Protein AF-A0A433B8Y6-F1 (afdb_monomer)

Structure (mmCIF, N/CA/C/O backbone):
data_AF-A0A433B8Y6-F1
#
_entry.id   AF-A0A433B8Y6-F1
#
loop_
_atom_site.group_PDB
_atom_site.id
_atom_site.type_symbol
_atom_site.label_atom_id
_atom_site.label_alt_id
_atom_site.label_comp_id
_atom_site.label_asym_id
_atom_site.label_entity_id
_atom_site.label_seq_id
_atom_site.pdbx_PDB_ins_code
_atom_site.Cartn_x
_atom_site.Cartn_y
_atom_site.Cartn_z
_atom_site.occupancy
_atom_site.B_iso_or_equiv
_atom_site.auth_seq_id
_atom_site.auth_comp_id
_atom_site.auth_asym_id
_atom_site.auth_atom_id
_atom_site.pdbx_PDB_model_num
ATOM 1 N N . MET A 1 1 ? -9.611 -39.684 52.687 1.00 40.81 1 MET A N 1
ATOM 2 C CA . MET A 1 1 ? -9.614 -38.206 52.746 1.00 40.81 1 MET A CA 1
ATOM 3 C C . MET A 1 1 ? -10.627 -37.726 51.713 1.00 40.81 1 MET A C 1
ATOM 5 O O . MET A 1 1 ? -10.352 -37.823 50.527 1.00 40.81 1 MET A O 1
ATOM 9 N N . ALA A 1 2 ? -11.857 -37.416 52.137 1.00 48.03 2 ALA A N 1
ATOM 10 C CA . ALA A 1 2 ? -12.973 -37.135 51.227 1.00 48.03 2 ALA A CA 1
ATOM 11 C C . ALA A 1 2 ? -12.936 -35.668 50.757 1.00 48.03 2 ALA A C 1
ATOM 13 O O . ALA A 1 2 ? -12.667 -34.797 51.586 1.00 48.03 2 ALA A O 1
ATOM 14 N N . PRO A 1 3 ? -13.201 -35.366 49.474 1.00 51.44 3 PRO A N 1
ATOM 15 C CA . PRO A 1 3 ? -13.288 -33.986 49.014 1.00 51.44 3 PRO A CA 1
ATOM 16 C C . PRO A 1 3 ? -14.475 -33.290 49.695 1.00 51.44 3 PRO A C 1
ATOM 18 O O . PRO A 1 3 ? -15.625 -33.719 49.592 1.00 51.44 3 PRO A O 1
ATOM 21 N N . SER A 1 4 ? -14.179 -32.222 50.434 1.00 51.44 4 SER A N 1
ATOM 22 C CA . SER A 1 4 ? -15.153 -31.424 51.173 1.00 51.44 4 SER A CA 1
ATOM 23 C C . SER A 1 4 ? -16.210 -30.825 50.235 1.00 51.44 4 SER A C 1
ATOM 25 O O . SER A 1 4 ? -15.880 -30.180 49.239 1.00 51.44 4 SER A O 1
ATOM 27 N N . ARG A 1 5 ? -17.491 -30.985 50.598 1.00 53.03 5 ARG A N 1
ATOM 28 C CA . ARG A 1 5 ? -18.707 -30.444 49.940 1.00 53.03 5 ARG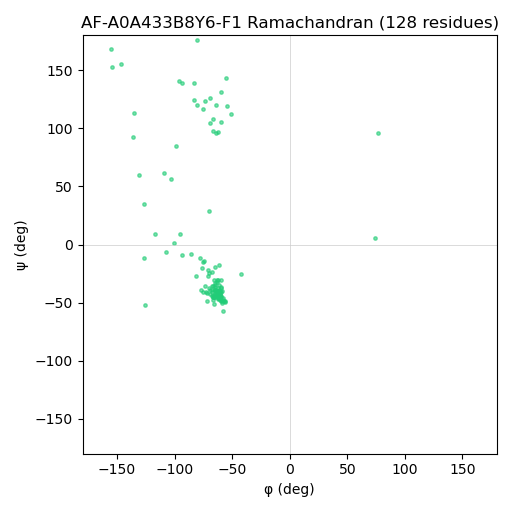 A CA 1
ATOM 29 C C . ARG A 1 5 ? -18.600 -28.980 49.468 1.00 53.03 5 ARG A C 1
ATOM 31 O O . ARG A 1 5 ? -19.279 -28.585 48.526 1.00 53.03 5 ARG A O 1
ATOM 38 N N . THR A 1 6 ? -17.735 -28.191 50.098 1.00 53.00 6 THR A N 1
ATOM 39 C CA . THR A 1 6 ? -17.465 -26.779 49.802 1.00 53.00 6 THR A CA 1
ATOM 40 C C . THR A 1 6 ? -16.887 -26.538 48.400 1.00 53.00 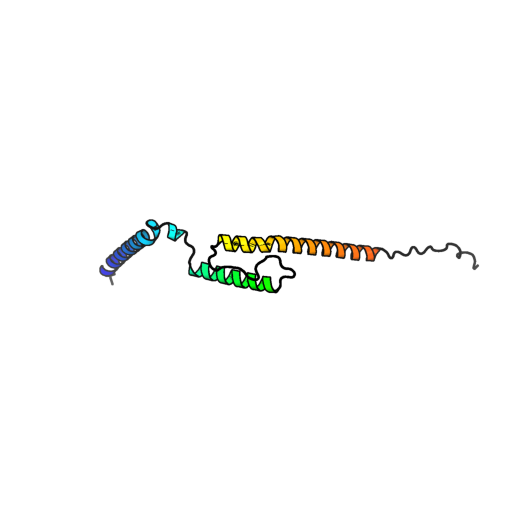6 THR A C 1
ATOM 42 O O . THR A 1 6 ? -17.160 -25.499 47.804 1.00 53.00 6 THR A O 1
ATOM 45 N N . THR A 1 7 ? -16.129 -27.481 47.833 1.00 53.94 7 THR A N 1
ATOM 46 C CA . THR A 1 7 ? -15.467 -27.290 46.527 1.00 53.94 7 THR A CA 1
ATOM 47 C C . THR A 1 7 ? -16.441 -27.445 45.353 1.00 53.94 7 THR A C 1
ATOM 49 O O . THR A 1 7 ? -16.399 -26.656 44.413 1.00 53.94 7 THR A O 1
ATOM 52 N N . ALA A 1 8 ? -17.379 -28.397 45.427 1.00 54.06 8 ALA A N 1
ATOM 53 C CA . ALA A 1 8 ? -18.357 -28.660 44.365 1.00 54.06 8 ALA A CA 1
ATOM 54 C C . ALA A 1 8 ? -19.401 -27.537 44.212 1.00 54.06 8 ALA A C 1
ATOM 56 O O . ALA A 1 8 ? -19.735 -27.153 43.094 1.00 54.06 8 ALA A O 1
ATOM 57 N N . ALA A 1 9 ? -19.871 -26.958 45.324 1.00 58.56 9 ALA A N 1
ATOM 58 C CA . ALA A 1 9 ? -20.790 -25.816 45.294 1.00 58.56 9 ALA A CA 1
ATOM 59 C C . ALA A 1 9 ? -20.125 -24.550 44.722 1.00 58.56 9 ALA A C 1
ATOM 61 O O . ALA A 1 9 ? -20.760 -23.783 44.001 1.00 58.56 9 ALA A O 1
ATOM 62 N N . LYS A 1 10 ? -18.828 -24.355 44.999 1.00 54.91 10 LYS A N 1
ATOM 63 C CA . LYS A 1 10 ? -18.050 -23.230 44.467 1.00 54.91 10 LYS A CA 1
ATOM 64 C C . LYS A 1 10 ? -17.830 -23.365 42.957 1.00 54.91 10 LYS A C 1
ATOM 66 O O . LYS A 1 10 ? -18.041 -22.395 42.243 1.00 54.91 10 LYS A O 1
ATOM 71 N N . LEU A 1 11 ? -17.518 -24.574 42.479 1.00 56.44 11 LEU A N 1
ATOM 72 C CA . LEU A 1 11 ? -17.391 -24.893 41.051 1.00 56.44 11 LEU A CA 1
ATOM 73 C C . LEU A 1 11 ? -18.701 -24.658 40.278 1.00 56.44 11 LEU A C 1
ATOM 75 O O . LEU A 1 11 ? -18.682 -23.978 39.258 1.00 56.44 11 LEU A O 1
ATOM 79 N N . HIS A 1 12 ? -19.842 -25.138 40.790 1.00 60.09 12 HIS A N 1
ATOM 80 C CA . HIS A 1 12 ? -21.151 -24.923 40.154 1.00 60.09 12 HIS A CA 1
ATOM 81 C C . HIS A 1 12 ? -21.527 -23.440 40.044 1.00 60.09 12 HIS A C 1
ATOM 83 O O . HIS A 1 12 ? -22.062 -23.009 39.023 1.00 60.09 12 HIS A O 1
ATOM 89 N N . ASN A 1 13 ? -21.229 -22.654 41.082 1.00 63.91 13 ASN A N 1
ATOM 90 C CA . ASN A 1 13 ? -21.517 -21.224 41.082 1.00 63.91 13 ASN A CA 1
ATOM 91 C C . ASN A 1 13 ? -20.601 -20.465 40.109 1.00 63.91 13 ASN A C 1
ATOM 93 O O . ASN A 1 13 ? -21.052 -19.563 39.412 1.00 63.91 13 ASN A O 1
ATOM 97 N N . THR A 1 14 ? -19.330 -20.866 40.000 1.00 70.06 14 THR A N 1
ATOM 98 C CA . THR A 1 14 ? -18.397 -20.306 39.015 1.00 70.06 14 THR A CA 1
ATOM 99 C C . THR A 1 14 ? -18.847 -20.587 37.581 1.00 70.06 14 THR A C 1
ATOM 101 O O . THR A 1 14 ? -18.847 -19.662 36.776 1.00 70.06 14 THR A O 1
ATOM 104 N N . SER A 1 15 ? -19.303 -21.802 37.260 1.00 73.12 15 SER A N 1
ATOM 105 C CA . SER A 1 15 ? -19.775 -22.132 35.905 1.00 73.12 15 SER A CA 1
ATOM 106 C C . SER A 1 15 ? -21.031 -21.355 35.496 1.00 73.12 15 SER A C 1
ATOM 108 O O . SER A 1 15 ? -21.130 -20.901 34.358 1.00 73.12 15 SER A O 1
ATOM 110 N N . LEU A 1 16 ? -21.978 -21.157 36.420 1.00 78.44 16 LEU A N 1
ATOM 111 C CA . LEU A 1 16 ? -23.175 -20.340 36.179 1.00 78.44 16 LEU A CA 1
ATOM 112 C C . LEU A 1 16 ? -22.837 -18.854 35.997 1.00 78.44 16 LEU A C 1
ATOM 114 O O . LEU A 1 16 ? -23.401 -18.207 35.117 1.00 78.44 16 LEU A O 1
ATOM 118 N N . LEU A 1 17 ? -21.889 -18.328 36.779 1.00 79.44 17 LEU A N 1
ATOM 119 C CA . LEU A 1 17 ? -21.396 -16.957 36.620 1.00 79.44 17 LEU A CA 1
ATOM 120 C C . LEU A 1 17 ? -20.677 -16.763 35.280 1.00 79.44 17 LEU A C 1
ATOM 122 O O . LEU A 1 17 ? -20.946 -15.785 34.592 1.00 79.44 17 LEU A O 1
ATOM 126 N N . GLN A 1 18 ? -19.830 -17.714 34.877 1.00 82.62 18 GLN A N 1
ATOM 127 C CA . GLN A 1 18 ? -19.149 -17.686 33.579 1.00 82.62 18 GLN A CA 1
ATOM 128 C C . GLN A 1 18 ? -20.138 -17.719 32.408 1.00 82.62 18 GLN A C 1
ATOM 130 O O . GLN A 1 18 ? -19.949 -17.007 31.424 1.00 82.62 18 GLN A O 1
ATOM 135 N N . LEU A 1 19 ? -21.213 -18.509 32.514 1.00 88.94 19 LEU A N 1
ATOM 136 C CA . LEU A 1 19 ? -22.255 -18.549 31.491 1.00 88.94 19 LEU A CA 1
ATOM 137 C C . LEU A 1 19 ? -23.036 -17.229 31.423 1.00 88.94 19 LEU A C 1
ATOM 139 O O . LEU A 1 19 ? -23.268 -16.723 30.329 1.00 88.94 19 LEU A O 1
ATOM 143 N N . GLY A 1 20 ? -23.410 -16.654 32.570 1.00 88.25 20 GLY A N 1
ATOM 144 C CA . GLY A 1 20 ? -24.086 -15.354 32.617 1.00 88.25 20 GLY A CA 1
ATOM 145 C C . GLY A 1 20 ? -23.227 -14.231 32.033 1.00 88.25 20 GLY A C 1
ATOM 146 O O . GLY A 1 20 ? -23.709 -13.423 31.241 1.00 88.25 20 GLY A O 1
ATOM 147 N N . GLU A 1 21 ? -21.933 -14.235 32.351 1.00 88.06 21 GLU A N 1
ATOM 148 C CA . GLU A 1 21 ? -20.966 -13.282 31.808 1.00 88.06 21 GLU A CA 1
ATOM 149 C C . GLU A 1 21 ? -20.812 -13.434 30.286 1.00 88.06 21 GLU A C 1
ATOM 151 O O . GLU A 1 21 ? -20.769 -12.435 29.567 1.00 88.06 21 GLU A O 1
ATOM 156 N N . PHE A 1 22 ? -20.801 -14.669 29.776 1.00 84.88 22 PHE A N 1
ATOM 157 C CA . PHE A 1 22 ? -20.777 -14.940 28.339 1.00 84.88 22 PHE A CA 1
ATOM 158 C C . PHE A 1 22 ? -22.058 -14.473 27.633 1.00 84.88 22 PHE A C 1
ATOM 160 O O . PHE A 1 22 ? -21.977 -13.820 26.593 1.00 84.88 22 PHE A O 1
ATOM 167 N N . VAL A 1 23 ? -23.240 -14.745 28.197 1.00 89.38 23 VAL A N 1
ATOM 168 C CA . VAL A 1 23 ? -24.517 -14.290 27.620 1.00 89.38 23 VAL A CA 1
ATOM 169 C C . VAL A 1 23 ? -24.537 -12.767 27.499 1.00 89.38 23 VAL A C 1
ATOM 171 O O . VAL A 1 23 ? -24.784 -12.248 26.412 1.00 89.38 23 VAL A O 1
ATOM 174 N N . GLN A 1 24 ? -24.174 -12.058 28.568 1.00 89.75 24 GLN A N 1
ATOM 175 C CA . GLN A 1 24 ? -24.184 -10.596 28.594 1.00 89.75 24 GLN A CA 1
ATOM 176 C C . GLN A 1 24 ? -23.131 -9.971 27.664 1.00 89.75 24 GLN A C 1
ATOM 178 O O . GLN A 1 24 ? -23.380 -8.960 27.003 1.00 89.75 24 GLN A O 1
ATOM 183 N N . LYS A 1 25 ? -21.923 -10.547 27.611 1.00 83.25 25 LYS A N 1
ATOM 184 C CA . LYS A 1 25 ? -20.821 -9.988 26.813 1.00 83.25 25 LYS A CA 1
ATOM 185 C C . LYS A 1 25 ? -20.895 -10.349 25.336 1.00 83.25 25 LYS A C 1
ATOM 187 O O . LYS A 1 25 ? -20.360 -9.596 24.530 1.00 83.25 25 LYS A O 1
ATOM 192 N N . VAL A 1 26 ? -21.509 -11.480 24.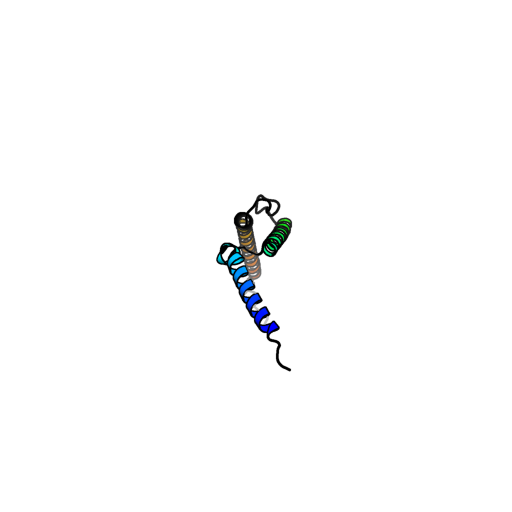992 1.00 83.06 26 VAL A N 1
ATOM 193 C CA . VAL A 1 26 ? -21.376 -12.084 23.661 1.00 83.06 26 VAL A CA 1
ATOM 194 C C . VAL A 1 26 ? -22.729 -12.340 23.003 1.00 83.06 26 VAL A C 1
ATOM 196 O O . VAL A 1 26 ? -22.947 -11.881 21.887 1.00 83.06 26 VAL A O 1
ATOM 199 N N . ILE A 1 27 ? -23.659 -13.024 23.675 1.00 87.50 27 ILE A N 1
ATOM 200 C CA . ILE A 1 27 ? -24.964 -13.374 23.078 1.00 87.50 27 ILE A CA 1
ATOM 201 C C . ILE A 1 27 ? -25.862 -12.143 22.925 1.00 87.50 27 ILE A C 1
ATOM 203 O O . ILE A 1 27 ? -26.490 -11.969 21.884 1.00 87.50 27 ILE A O 1
ATOM 207 N N . GLU A 1 28 ? -25.894 -11.261 23.924 1.00 89.81 28 GLU A N 1
ATOM 208 C CA . GLU A 1 28 ? -26.647 -9.998 23.873 1.00 89.81 28 GLU A CA 1
ATOM 209 C C . GLU A 1 28 ? -25.967 -8.940 22.988 1.00 89.81 28 GLU A C 1
ATOM 211 O O . GLU A 1 28 ? -26.580 -7.946 22.597 1.00 89.81 28 GLU A O 1
ATOM 216 N N . ARG A 1 29 ? -24.690 -9.152 22.649 1.00 81.94 29 ARG A N 1
ATOM 217 C CA . ARG A 1 29 ? -23.871 -8.243 21.838 1.00 81.94 29 ARG A CA 1
ATOM 218 C C . ARG A 1 29 ?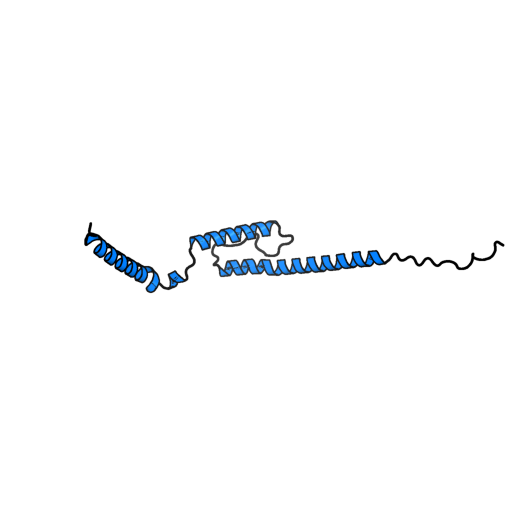 -23.177 -9.022 20.713 1.00 81.94 29 ARG A C 1
ATOM 220 O O . ARG A 1 29 ? -21.959 -8.996 20.619 1.00 81.94 29 ARG A O 1
ATOM 227 N N . PRO A 1 30 ? -23.906 -9.685 19.803 1.00 80.00 30 PRO A N 1
ATOM 228 C CA . PRO A 1 30 ? -23.304 -10.616 18.842 1.00 80.00 30 PRO A CA 1
ATOM 229 C C . PRO A 1 30 ? -22.283 -9.963 17.895 1.00 80.00 30 PRO A C 1
ATOM 231 O O . PRO A 1 30 ? -21.439 -10.650 17.335 1.00 80.00 30 PRO A O 1
ATOM 234 N N . HIS A 1 31 ? -22.290 -8.632 17.755 1.00 74.81 31 HIS A N 1
ATOM 235 C CA . HIS A 1 31 ? -21.256 -7.893 17.029 1.00 74.81 31 HIS A CA 1
ATOM 236 C C . HIS A 1 31 ? -19.852 -8.096 17.617 1.00 74.81 31 HIS A C 1
ATOM 238 O O . HIS A 1 31 ? -18.900 -8.120 16.845 1.00 74.81 31 HIS A O 1
ATOM 244 N N . VAL A 1 32 ? -19.694 -8.319 18.932 1.00 76.19 32 VAL A N 1
ATOM 245 C CA . VAL A 1 32 ? -18.359 -8.537 19.527 1.00 76.19 32 VAL A CA 1
ATOM 246 C C . VAL A 1 32 ? -17.702 -9.828 19.026 1.00 76.19 32 VAL A C 1
ATOM 248 O O . VAL A 1 32 ? -16.487 -9.947 19.097 1.00 76.19 32 VAL A O 1
ATOM 251 N N . PHE A 1 33 ? -18.478 -10.771 18.476 1.00 68.94 33 PHE A N 1
ATOM 252 C CA . PHE A 1 33 ? -17.948 -11.983 17.837 1.00 68.94 33 PHE A CA 1
ATOM 253 C C . PHE A 1 33 ? -17.231 -11.701 16.508 1.00 68.94 33 PHE A C 1
ATOM 255 O O . PHE A 1 33 ? -16.388 -12.492 16.094 1.00 68.94 33 PHE A O 1
ATOM 262 N N . PHE A 1 34 ? -17.574 -10.597 15.842 1.00 71.06 34 PHE A N 1
ATOM 263 C CA . PHE A 1 34 ? -17.032 -10.202 14.538 1.00 71.06 34 PHE A CA 1
ATOM 264 C C . PHE A 1 34 ? -16.074 -9.008 14.627 1.00 71.06 34 PHE A C 1
ATOM 266 O O . PHE A 1 34 ? -15.454 -8.644 13.630 1.00 71.06 34 PHE A O 1
ATOM 273 N N . VAL A 1 35 ? -15.946 -8.386 15.803 1.00 72.00 35 VAL A N 1
ATOM 274 C CA . VAL A 1 35 ? -15.015 -7.277 16.020 1.00 72.00 35 VAL A CA 1
ATOM 275 C C . VAL A 1 35 ? -13.603 -7.846 16.110 1.00 72.00 35 VAL A C 1
ATOM 277 O O . VAL A 1 35 ? -13.289 -8.618 17.015 1.00 72.00 35 VAL A O 1
ATOM 280 N N . ALA A 1 36 ? -12.754 -7.458 15.157 1.00 73.38 36 ALA A N 1
ATOM 281 C CA . ALA A 1 36 ? -11.332 -7.759 15.203 1.00 73.38 36 ALA A CA 1
ATOM 282 C C . ALA A 1 36 ? -10.727 -7.243 16.515 1.00 73.38 36 ALA A C 1
ATOM 284 O O . ALA A 1 36 ? -11.097 -6.171 17.000 1.00 73.38 36 ALA A O 1
ATOM 285 N N . ASP A 1 37 ? -9.780 -7.993 17.081 1.00 84.88 37 ASP A N 1
ATOM 286 C CA . ASP A 1 37 ? -9.033 -7.529 18.245 1.00 84.88 37 ASP A CA 1
ATOM 287 C C . ASP A 1 37 ? -8.403 -6.165 17.928 1.00 84.88 37 ASP A C 1
ATOM 289 O O . ASP A 1 37 ? -7.621 -6.026 16.985 1.00 84.88 37 ASP A O 1
ATOM 293 N N . ALA A 1 38 ? -8.784 -5.144 18.698 1.00 86.06 38 ALA A N 1
ATOM 294 C CA . ALA A 1 38 ? -8.390 -3.766 18.425 1.00 86.06 38 ALA A CA 1
ATOM 295 C C . ALA A 1 38 ? -6.867 -3.577 18.490 1.00 86.06 38 ALA A C 1
ATOM 297 O O . ALA A 1 38 ? -6.317 -2.748 17.765 1.00 86.06 38 ALA A O 1
ATOM 298 N N . THR A 1 39 ? -6.177 -4.364 19.322 1.00 87.88 39 THR A N 1
ATOM 299 C CA . THR A 1 39 ? -4.718 -4.310 19.444 1.00 87.88 39 THR A CA 1
ATOM 300 C C . THR A 1 39 ? -4.062 -4.899 18.204 1.00 87.88 39 THR A C 1
ATOM 302 O O . THR A 1 39 ? -3.186 -4.261 17.619 1.00 87.88 39 THR A O 1
ATOM 305 N N . VAL A 1 40 ? -4.505 -6.081 17.773 1.00 87.00 40 VAL A N 1
ATOM 306 C CA . VAL A 1 40 ? -4.013 -6.729 16.551 1.00 87.00 40 VAL A CA 1
ATOM 307 C C . VAL A 1 40 ? -4.302 -5.852 15.337 1.00 87.00 40 VAL A C 1
ATOM 309 O O . VAL A 1 40 ? -3.391 -5.600 14.557 1.00 87.00 40 VAL A O 1
ATOM 312 N N . SER A 1 41 ? -5.517 -5.312 15.213 1.00 88.31 41 SER A N 1
ATOM 313 C CA . SER A 1 41 ? -5.892 -4.419 14.108 1.00 88.31 41 SER A CA 1
ATOM 314 C C . SER A 1 41 ? -4.989 -3.180 14.040 1.00 88.31 41 SER A C 1
ATOM 316 O O . SER A 1 41 ? -4.414 -2.885 12.991 1.00 88.31 41 SER A O 1
ATOM 318 N N . ALA A 1 42 ? -4.765 -2.501 15.172 1.00 90.25 42 ALA A N 1
ATOM 319 C CA . ALA A 1 42 ? -3.877 -1.340 15.232 1.00 90.25 42 ALA A CA 1
ATOM 320 C C . ALA A 1 42 ? -2.416 -1.690 14.892 1.00 90.25 42 ALA A C 1
ATOM 322 O O . ALA A 1 42 ? -1.738 -0.939 14.185 1.00 90.25 42 ALA A O 1
ATOM 323 N N . GLN A 1 43 ? -1.920 -2.837 15.367 1.00 92.69 43 GLN A N 1
ATOM 324 C CA . GLN A 1 43 ? -0.572 -3.314 15.048 1.00 92.69 43 GLN A CA 1
ATOM 325 C C . GLN A 1 43 ? -0.428 -3.665 13.567 1.00 92.69 43 GLN A C 1
ATOM 327 O O . GLN A 1 43 ? 0.563 -3.272 12.949 1.00 92.69 43 GLN A O 1
ATOM 332 N N . SER A 1 44 ? -1.417 -4.351 12.991 1.00 91.94 44 SER A N 1
ATOM 333 C CA . SER A 1 44 ? -1.476 -4.659 11.564 1.00 91.94 44 SER A CA 1
ATOM 334 C C . SER A 1 44 ? -1.477 -3.382 10.731 1.00 91.94 44 SER A C 1
ATOM 336 O O . SER A 1 44 ? -0.639 -3.257 9.845 1.00 91.94 44 SER A O 1
ATOM 338 N N . LEU A 1 45 ? -2.317 -2.395 11.061 1.00 94.56 45 LEU A N 1
ATOM 339 C CA . LEU A 1 45 ? -2.356 -1.113 10.351 1.00 94.56 45 LEU A CA 1
ATOM 340 C C . LEU A 1 45 ? -1.010 -0.371 10.427 1.00 94.56 45 LEU A C 1
ATOM 342 O O . LEU A 1 45 ? -0.506 0.113 9.414 1.00 94.56 45 LEU A O 1
ATOM 346 N N . SER A 1 46 ? -0.379 -0.345 11.607 1.00 95.69 46 SER A N 1
ATOM 347 C CA . SER A 1 46 ? 0.950 0.257 11.786 1.00 95.69 46 SER A CA 1
ATOM 348 C C . SER A 1 46 ? 2.034 -0.460 10.973 1.00 95.69 46 SER A C 1
ATOM 350 O O . SER A 1 46 ? 2.900 0.192 10.384 1.00 95.69 46 SER A O 1
ATOM 352 N N . ALA A 1 47 ? 2.003 -1.794 10.930 1.00 96.94 47 ALA A N 1
ATOM 353 C CA . ALA A 1 47 ? 2.939 -2.589 10.142 1.00 96.94 47 ALA A CA 1
ATOM 354 C C . ALA A 1 47 ? 2.741 -2.361 8.637 1.00 96.94 47 ALA A C 1
ATOM 356 O O . ALA A 1 47 ? 3.722 -2.115 7.935 1.00 96.94 47 ALA A O 1
ATOM 357 N N . THR A 1 48 ? 1.493 -2.364 8.163 1.00 96.00 48 THR A N 1
ATOM 358 C CA . THR A 1 48 ? 1.140 -2.069 6.768 1.00 96.00 48 THR A CA 1
ATOM 359 C C . THR A 1 48 ? 1.645 -0.693 6.355 1.00 96.00 48 THR A C 1
ATOM 361 O O . THR A 1 48 ? 2.349 -0.596 5.352 1.00 96.00 48 THR A O 1
ATOM 364 N N . LYS A 1 49 ? 1.394 0.349 7.163 1.00 97.31 49 LYS A N 1
ATOM 365 C CA . LYS A 1 49 ? 1.918 1.698 6.902 1.00 97.31 49 LYS A CA 1
ATOM 366 C C . LYS A 1 49 ? 3.438 1.705 6.773 1.00 97.31 49 LYS A C 1
ATOM 368 O O . LYS A 1 49 ? 3.968 2.219 5.797 1.00 97.31 49 LYS A O 1
ATOM 373 N N . LYS A 1 50 ? 4.156 1.083 7.713 1.00 97.44 50 LYS A N 1
ATOM 374 C CA . LYS A 1 50 ? 5.627 1.020 7.652 1.00 97.44 50 LYS A CA 1
ATOM 375 C C . LYS A 1 50 ? 6.125 0.335 6.381 1.00 97.44 50 LYS A C 1
ATOM 377 O O . LYS A 1 50 ? 7.071 0.827 5.775 1.00 97.44 50 LYS A O 1
ATOM 382 N N . LEU A 1 51 ? 5.524 -0.791 5.995 1.00 95.81 51 LEU A N 1
ATOM 383 C CA . LEU A 1 51 ? 5.910 -1.523 4.786 1.00 95.81 51 LEU A CA 1
ATOM 384 C C . LEU A 1 51 ? 5.639 -0.702 3.522 1.00 95.81 51 LEU A C 1
ATOM 386 O O . LEU A 1 51 ? 6.526 -0.596 2.675 1.00 95.81 51 LEU A O 1
ATOM 390 N N . TYR A 1 52 ? 4.462 -0.081 3.434 1.00 95.25 52 TYR A N 1
ATOM 391 C CA . TYR A 1 52 ? 4.101 0.811 2.334 1.00 95.25 52 TYR A CA 1
ATOM 392 C C . TYR A 1 52 ? 5.081 1.986 2.232 1.00 95.25 52 TYR A C 1
ATOM 394 O O . TYR A 1 52 ? 5.669 2.208 1.179 1.00 95.25 52 TYR A O 1
ATOM 402 N N . ASP A 1 53 ? 5.347 2.686 3.338 1.00 95.44 53 ASP A N 1
ATOM 403 C CA . ASP A 1 53 ? 6.224 3.862 3.358 1.00 95.44 53 ASP A CA 1
ATOM 404 C C . ASP A 1 53 ? 7.688 3.505 3.037 1.00 95.44 53 ASP A C 1
ATOM 406 O O . ASP A 1 53 ? 8.422 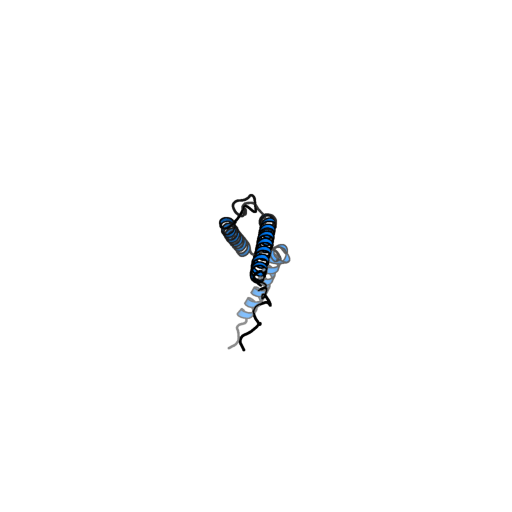4.316 2.469 1.00 95.44 53 ASP A O 1
ATOM 410 N N . ILE A 1 54 ? 8.142 2.294 3.388 1.00 94.56 54 ILE A N 1
ATOM 411 C CA . ILE A 1 54 ? 9.451 1.775 2.960 1.00 94.56 54 ILE A CA 1
ATOM 412 C C . ILE A 1 54 ? 9.461 1.565 1.446 1.00 94.56 54 ILE A C 1
ATOM 414 O O . ILE A 1 54 ? 10.364 2.071 0.780 1.00 94.56 54 ILE A O 1
ATOM 418 N N . ALA A 1 55 ? 8.462 0.863 0.904 1.00 91.62 55 ALA A N 1
ATOM 419 C CA . ALA A 1 55 ? 8.357 0.615 -0.532 1.00 91.62 55 ALA A CA 1
ATOM 420 C C . ALA A 1 55 ? 8.281 1.931 -1.322 1.00 91.62 55 ALA A C 1
ATOM 422 O O . ALA A 1 55 ? 8.955 2.082 -2.344 1.00 91.62 55 ALA A O 1
ATOM 423 N N . LYS A 1 56 ? 7.546 2.916 -0.794 1.00 93.25 56 LYS A N 1
ATOM 424 C CA . LYS A 1 56 ? 7.372 4.238 -1.395 1.00 93.25 56 LYS A CA 1
ATOM 425 C C . LYS A 1 56 ? 8.678 5.028 -1.512 1.00 93.25 56 LYS A C 1
ATOM 427 O O . LYS A 1 56 ? 8.872 5.752 -2.480 1.00 93.25 56 LYS A O 1
ATOM 432 N N . LYS A 1 57 ? 9.618 4.851 -0.577 1.00 92.81 57 LYS A N 1
ATOM 433 C CA . LYS A 1 57 ? 10.953 5.485 -0.643 1.00 92.81 57 LYS A CA 1
ATOM 434 C C . LYS A 1 57 ? 11.851 4.901 -1.729 1.00 92.81 57 LYS A C 1
ATOM 436 O O . LYS A 1 57 ? 12.751 5.587 -2.199 1.00 92.81 57 LYS A O 1
ATOM 441 N N . SER A 1 58 ? 11.641 3.637 -2.084 1.00 90.00 58 SER A N 1
ATOM 442 C CA . SER A 1 58 ? 12.388 2.931 -3.132 1.00 90.00 58 SER A CA 1
ATOM 443 C C . SER A 1 58 ? 11.686 2.949 -4.490 1.00 90.00 58 SER A C 1
ATOM 445 O O . SER A 1 58 ? 12.087 2.222 -5.397 1.00 90.00 58 SER A O 1
ATOM 447 N N . GLU A 1 59 ? 10.613 3.724 -4.623 1.00 91.12 59 GLU A N 1
ATOM 448 C CA . GLU A 1 59 ? 9.776 3.710 -5.811 1.00 91.12 59 GLU A CA 1
ATOM 449 C C . GLU A 1 59 ? 10.529 4.323 -7.011 1.00 91.12 59 GLU A C 1
ATOM 451 O O . GLU A 1 59 ? 11.029 5.446 -6.909 1.00 91.12 59 GLU A O 1
ATOM 456 N N . PRO A 1 60 ? 10.637 3.615 -8.151 1.00 91.38 60 PRO A N 1
ATOM 457 C CA . PRO A 1 60 ? 11.382 4.106 -9.313 1.00 91.38 60 PRO A CA 1
ATOM 458 C C . PRO A 1 60 ? 10.681 5.274 -10.023 1.00 91.38 60 PRO A C 1
ATOM 460 O O . PRO A 1 60 ? 11.325 6.039 -10.738 1.00 91.38 60 PRO A O 1
ATOM 463 N N . ALA A 1 61 ? 9.369 5.410 -9.836 1.00 89.69 61 ALA A N 1
ATOM 464 C CA . ALA A 1 61 ? 8.539 6.476 -10.377 1.00 89.69 61 ALA A CA 1
ATOM 465 C C . ALA A 1 61 ? 7.307 6.660 -9.476 1.00 89.69 61 ALA A C 1
ATOM 467 O O . ALA A 1 61 ? 6.885 5.694 -8.853 1.00 89.69 61 ALA A O 1
ATOM 468 N N . PRO A 1 62 ? 6.691 7.849 -9.405 1.00 91.25 62 PRO A N 1
ATOM 469 C CA . PRO A 1 62 ? 5.513 8.051 -8.568 1.00 91.25 62 PRO A CA 1
ATOM 470 C C . PRO A 1 62 ? 4.310 7.251 -9.097 1.00 91.25 62 PRO A C 1
ATOM 472 O O . PRO A 1 62 ? 3.717 7.628 -10.107 1.00 91.25 62 PRO A O 1
ATOM 475 N N . PHE A 1 63 ? 3.915 6.176 -8.405 1.00 93.44 63 PHE A N 1
ATOM 476 C CA . PHE A 1 63 ? 2.746 5.359 -8.784 1.00 93.44 63 PHE A CA 1
ATOM 477 C C . PHE A 1 63 ? 1.448 5.774 -8.075 1.00 93.44 63 PHE A C 1
ATOM 479 O O . PHE A 1 63 ? 0.366 5.323 -8.421 1.00 93.44 63 PHE A O 1
ATOM 486 N N . SER A 1 64 ? 1.525 6.669 -7.095 1.00 91.69 64 SER A N 1
ATOM 487 C CA . SER A 1 64 ? 0.362 7.227 -6.396 1.00 91.69 64 SER A CA 1
ATOM 488 C C . SER A 1 64 ? 0.633 8.684 -6.002 1.00 91.69 64 SER A C 1
ATOM 490 O O . SER A 1 64 ? 1.807 9.058 -5.874 1.00 91.69 64 SER A O 1
ATOM 492 N N . PRO A 1 65 ? -0.413 9.518 -5.821 1.00 89.69 65 PRO A N 1
ATOM 493 C CA . PRO A 1 65 ? -0.255 10.945 -5.522 1.00 89.69 65 PRO A CA 1
ATOM 494 C C . PRO A 1 65 ? 0.198 11.226 -4.082 1.00 89.69 65 PRO A C 1
ATOM 496 O O . PRO A 1 65 ? 0.607 12.346 -3.782 1.00 89.69 65 PRO A O 1
ATOM 499 N N . PHE A 1 66 ? 0.115 10.238 -3.190 1.00 91.00 66 PHE A N 1
ATOM 500 C CA . PHE A 1 66 ? 0.453 10.396 -1.780 1.00 91.00 66 PHE A CA 1
ATOM 501 C C . PHE A 1 66 ? 1.910 10.004 -1.511 1.00 91.00 66 PHE A C 1
ATOM 503 O O . PHE A 1 66 ? 2.383 9.011 -2.066 1.00 91.00 66 PHE A O 1
ATOM 510 N N . PRO A 1 67 ? 2.640 10.754 -0.665 1.00 90.38 67 PRO A N 1
ATOM 511 C CA . PRO A 1 67 ? 4.033 10.450 -0.331 1.00 90.38 67 PRO A CA 1
ATOM 512 C C . PRO A 1 67 ? 4.187 9.307 0.688 1.00 90.38 67 PRO A C 1
ATOM 514 O O . PRO A 1 67 ? 5.298 8.826 0.900 1.00 90.38 67 PRO A O 1
ATOM 517 N N . GLU A 1 68 ? 3.096 8.890 1.328 1.00 94.62 68 GLU A N 1
ATOM 518 C CA . GLU A 1 68 ? 3.022 7.867 2.373 1.00 94.62 68 GLU A CA 1
ATOM 519 C C . GLU A 1 68 ? 1.612 7.262 2.404 1.00 94.62 68 GLU A C 1
ATOM 521 O O . GLU A 1 68 ? 0.713 7.831 1.786 1.00 94.62 68 GLU A O 1
ATOM 526 N N . LEU A 1 69 ? 1.415 6.156 3.132 1.00 96.75 69 LEU A N 1
ATOM 527 C CA . LEU A 1 69 ? 0.077 5.599 3.363 1.00 96.75 69 LEU A CA 1
ATOM 528 C C . LEU A 1 69 ? -0.690 6.464 4.364 1.00 96.75 69 LEU A C 1
ATOM 530 O O . LEU A 1 69 ? -0.228 6.631 5.508 1.00 96.75 69 LEU A O 1
ATOM 534 N N . LEU A 1 70 ? -1.862 6.963 3.976 1.00 95.75 70 LEU A N 1
ATOM 535 C CA . LEU A 1 70 ? -2.740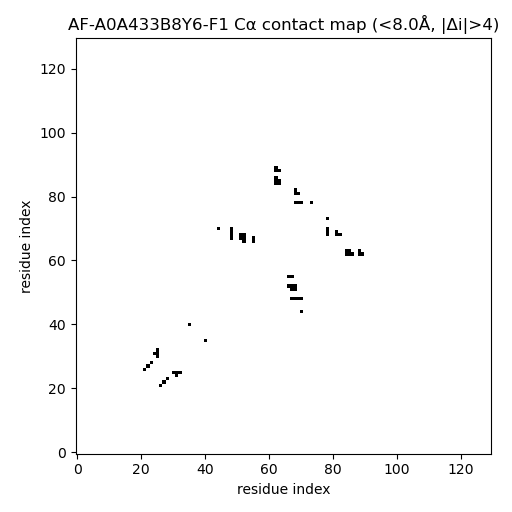 7.714 4.868 1.00 95.75 70 LEU A CA 1
ATOM 536 C C . LEU A 1 70 ? -3.593 6.752 5.703 1.00 95.75 70 LEU A C 1
ATOM 538 O O . LEU A 1 70 ? -4.290 5.881 5.197 1.00 95.75 70 LEU A O 1
ATOM 542 N N . ILE A 1 71 ? -3.514 6.900 7.027 1.00 95.81 71 ILE A N 1
ATOM 543 C CA . ILE A 1 71 ? -4.269 6.060 7.975 1.00 95.81 71 ILE A CA 1
ATOM 544 C C . ILE A 1 71 ? -5.095 6.882 8.970 1.00 95.81 71 ILE A C 1
ATOM 546 O O . ILE A 1 71 ? -5.915 6.335 9.701 1.00 95.81 71 ILE A O 1
ATOM 550 N N . GLU A 1 72 ? -4.870 8.196 9.042 1.00 94.38 72 GLU A N 1
ATOM 551 C CA . GLU A 1 72 ? -5.578 9.068 9.975 1.00 94.38 72 GLU A CA 1
ATOM 552 C C . GLU A 1 72 ? -6.962 9.421 9.433 1.00 94.38 72 GLU A C 1
ATOM 554 O O . GLU A 1 72 ? -7.096 10.013 8.366 1.00 94.38 72 GLU A O 1
ATOM 559 N N . GLY A 1 73 ? -8.004 9.061 10.185 1.00 92.06 73 GLY A N 1
ATOM 560 C CA . GLY A 1 73 ? -9.393 9.310 9.791 1.00 92.06 73 GLY A CA 1
ATOM 561 C C . GLY A 1 73 ? -9.909 8.395 8.677 1.00 92.06 73 GLY A C 1
ATOM 562 O O . GLY A 1 73 ? -11.036 8.596 8.232 1.00 92.06 73 GLY A O 1
ATOM 563 N N . PHE A 1 74 ? -9.113 7.409 8.255 1.00 93.56 74 PHE A N 1
ATOM 564 C CA . PHE A 1 74 ? -9.493 6.411 7.263 1.00 93.56 74 PHE A CA 1
ATOM 565 C C . PHE A 1 74 ? -9.988 5.143 7.961 1.00 93.56 74 PHE A C 1
ATOM 567 O O . PHE A 1 74 ? -9.429 4.714 8.976 1.00 93.56 74 PHE A O 1
ATOM 574 N N . ASP A 1 75 ? -11.029 4.531 7.410 1.00 93.00 75 ASP A N 1
ATOM 575 C CA . ASP A 1 75 ? -11.406 3.163 7.742 1.00 93.00 75 ASP A CA 1
ATOM 576 C C . ASP A 1 75 ? -10.545 2.138 6.978 1.00 93.00 75 ASP A C 1
ATOM 578 O O . ASP A 1 75 ? -9.679 2.474 6.168 1.00 93.00 75 ASP A O 1
ATOM 582 N N . HIS A 1 76 ? -10.752 0.853 7.268 1.00 90.56 76 HIS A N 1
ATOM 583 C CA . HIS A 1 76 ? -9.958 -0.216 6.668 1.00 90.56 76 HIS A CA 1
ATOM 584 C C . HIS A 1 76 ? -10.140 -0.336 5.150 1.00 90.56 76 HIS A C 1
ATOM 586 O O . HIS A 1 76 ? -9.177 -0.684 4.471 1.00 90.56 76 HIS A O 1
ATOM 592 N N . GLU A 1 77 ? -11.330 -0.051 4.618 1.00 94.06 77 GLU A N 1
ATOM 593 C CA . GLU A 1 77 ? -11.590 -0.121 3.176 1.00 94.06 77 GLU A CA 1
ATOM 594 C C . GLU A 1 77 ? -10.903 1.036 2.453 1.00 94.06 77 GLU A C 1
ATOM 596 O O . GLU A 1 77 ? -10.251 0.829 1.435 1.00 94.06 77 GLU A O 1
ATOM 601 N N . GLN A 1 78 ? -10.931 2.234 3.032 1.00 95.81 78 GLN A N 1
ATOM 602 C CA . GLN A 1 78 ? -10.244 3.396 2.470 1.00 95.81 78 GLN A CA 1
ATOM 603 C C . GLN A 1 78 ? -8.722 3.190 2.404 1.00 95.81 78 GLN A C 1
ATOM 605 O O . GLN A 1 78 ? -8.088 3.532 1.405 1.00 95.81 78 GLN A O 1
ATOM 610 N N . VAL A 1 79 ? -8.128 2.574 3.434 1.00 96.38 79 VAL A N 1
ATOM 611 C CA . VAL A 1 79 ? -6.705 2.182 3.420 1.00 96.38 79 VAL A CA 1
ATOM 612 C C . VAL A 1 79 ? -6.429 1.157 2.311 1.00 96.38 79 VAL A C 1
ATOM 614 O O . VAL A 1 79 ? -5.410 1.243 1.622 1.00 96.38 79 VAL A O 1
ATOM 617 N N . TRP A 1 80 ? -7.325 0.186 2.115 1.00 96.06 80 TRP A N 1
ATOM 618 C CA . TRP A 1 80 ? -7.199 -0.805 1.044 1.00 96.06 80 TRP A CA 1
ATOM 619 C C . TRP A 1 80 ? -7.292 -0.188 -0.350 1.00 96.06 80 TRP A C 1
ATOM 621 O O . TRP A 1 80 ? -6.497 -0.546 -1.224 1.00 96.06 80 TRP A O 1
ATOM 631 N N . GLU A 1 81 ? -8.218 0.744 -0.558 1.00 96.25 81 GLU A N 1
ATOM 632 C CA . GLU A 1 81 ? -8.353 1.481 -1.813 1.00 96.25 81 GLU A CA 1
ATOM 633 C C . GLU A 1 81 ? -7.079 2.269 -2.131 1.00 96.25 81 GLU A C 1
ATOM 635 O O . GLU A 1 81 ? -6.603 2.230 -3.267 1.00 96.25 81 GLU A O 1
ATOM 640 N N . GLU A 1 82 ? -6.466 2.914 -1.136 1.00 95.81 82 GLU A N 1
ATOM 641 C CA . GLU A 1 82 ? -5.197 3.619 -1.324 1.00 95.81 82 GLU A CA 1
ATOM 642 C C . GLU A 1 82 ? -4.062 2.687 -1.770 1.00 95.81 82 GLU A C 1
ATOM 644 O O . GLU A 1 82 ? -3.359 2.978 -2.744 1.00 95.81 82 GLU A O 1
ATOM 649 N N . ILE A 1 83 ? -3.931 1.526 -1.126 1.00 95.75 83 ILE A N 1
ATOM 650 C CA . ILE A 1 83 ? -2.950 0.502 -1.515 1.00 95.75 83 ILE A CA 1
ATOM 651 C C . ILE A 1 83 ? -3.217 0.012 -2.946 1.00 95.75 83 ILE A C 1
ATOM 653 O O . ILE A 1 83 ? -2.289 -0.127 -3.748 1.00 95.75 83 ILE A O 1
ATOM 657 N N . ALA A 1 84 ? -4.481 -0.230 -3.295 1.00 94.88 84 ALA A N 1
ATOM 658 C CA . ALA A 1 84 ? -4.862 -0.661 -4.635 1.00 94.88 84 ALA A CA 1
ATOM 659 C C . ALA A 1 84 ? -4.518 0.396 -5.698 1.00 94.88 84 ALA A C 1
ATOM 661 O O . ALA A 1 84 ? -4.010 0.035 -6.765 1.00 94.88 84 ALA A O 1
ATOM 662 N N . MET A 1 85 ? -4.726 1.682 -5.397 1.00 93.81 85 MET A N 1
ATOM 663 C CA . MET A 1 85 ? -4.382 2.789 -6.293 1.00 93.81 85 MET A CA 1
ATOM 664 C C . MET A 1 85 ? -2.891 2.834 -6.637 1.00 93.81 85 MET A C 1
ATOM 666 O O . MET A 1 85 ? -2.569 3.138 -7.780 1.00 93.81 85 MET A O 1
ATOM 670 N N . GLN A 1 86 ? -1.989 2.517 -5.702 1.00 92.12 86 GLN A N 1
ATOM 671 C CA . GLN A 1 86 ? -0.554 2.422 -6.005 1.00 92.12 86 GLN A CA 1
ATOM 672 C C . GLN A 1 86 ? -0.205 1.131 -6.765 1.00 92.12 86 GLN A C 1
ATOM 674 O O . GLN A 1 86 ? 0.607 1.143 -7.693 1.00 92.12 86 GLN A O 1
ATOM 679 N N . ASN A 1 87 ? -0.814 0.005 -6.384 1.00 93.50 87 ASN A N 1
ATOM 680 C CA . ASN A 1 87 ? -0.464 -1.304 -6.936 1.00 93.50 87 ASN A CA 1
ATOM 681 C C . ASN A 1 87 ? -0.775 -1.431 -8.431 1.00 93.50 87 ASN A C 1
ATOM 683 O O . ASN A 1 87 ? -0.010 -2.065 -9.152 1.00 93.50 87 ASN A O 1
ATOM 687 N N . GLN A 1 88 ? -1.872 -0.842 -8.912 1.00 94.12 88 GLN A N 1
ATOM 688 C CA . GLN A 1 88 ? -2.247 -0.898 -10.332 1.00 94.12 88 GLN A CA 1
ATOM 689 C C . GLN A 1 88 ? -1.147 -0.329 -11.263 1.00 94.12 88 GLN A C 1
ATOM 691 O O . GLN A 1 88 ? -0.649 -1.067 -12.117 1.00 94.12 88 GLN A O 1
ATOM 696 N N . PRO A 1 89 ? -0.697 0.929 -11.102 1.00 94.44 89 PRO A N 1
ATOM 697 C CA . PRO A 1 89 ? 0.410 1.486 -11.880 1.00 94.44 89 PRO A CA 1
ATOM 698 C C . PRO A 1 89 ? 1.759 0.800 -11.624 1.00 94.44 89 PRO A C 1
ATOM 700 O O . PRO A 1 89 ? 2.522 0.626 -12.574 1.00 94.44 89 PRO A O 1
ATOM 703 N N . LEU A 1 90 ? 2.047 0.343 -10.396 1.00 93.38 90 LEU A N 1
ATOM 704 C CA . LEU A 1 90 ? 3.251 -0.452 -10.115 1.00 93.38 90 LEU A CA 1
ATOM 705 C C . LEU A 1 90 ? 3.284 -1.746 -10.945 1.00 93.38 90 LEU A C 1
ATOM 707 O O . LEU A 1 90 ? 4.316 -2.082 -11.525 1.00 93.38 90 LEU A O 1
ATOM 711 N N . LEU A 1 91 ? 2.165 -2.473 -11.016 1.00 94.69 91 LEU A N 1
ATOM 712 C CA . LEU A 1 91 ? 2.058 -3.689 -11.825 1.00 94.69 91 LEU A CA 1
ATOM 713 C C . LEU A 1 91 ? 2.265 -3.387 -13.311 1.00 94.69 91 LEU A C 1
ATOM 715 O O . LEU A 1 91 ? 2.994 -4.123 -13.972 1.00 94.69 91 LEU A O 1
ATOM 719 N N . GLY A 1 92 ? 1.685 -2.292 -13.815 1.00 95.50 92 GLY A N 1
ATOM 720 C CA . GLY A 1 92 ? 1.920 -1.827 -15.185 1.00 95.50 92 GLY A CA 1
ATOM 721 C C . GLY A 1 92 ? 3.405 -1.597 -15.467 1.00 95.50 92 GLY A C 1
ATOM 722 O O . GLY A 1 92 ? 3.946 -2.163 -16.414 1.00 95.50 92 GLY A O 1
ATOM 723 N N . TYR A 1 93 ? 4.090 -0.871 -14.580 1.00 95.00 93 TYR A N 1
ATOM 724 C CA . TYR A 1 93 ? 5.533 -0.654 -14.682 1.00 95.00 93 TYR A CA 1
ATOM 725 C C . TYR A 1 93 ? 6.325 -1.969 -14.694 1.00 95.00 93 TYR A C 1
ATOM 727 O O . TYR A 1 93 ? 7.205 -2.152 -15.532 1.00 95.00 93 TYR A O 1
ATOM 735 N N . VAL A 1 94 ? 6.020 -2.908 -13.792 1.00 94.50 94 VAL A N 1
ATOM 736 C CA . VAL A 1 94 ? 6.726 -4.201 -13.726 1.00 94.50 94 VAL A CA 1
ATOM 737 C C . VAL A 1 94 ? 6.548 -5.005 -15.016 1.00 94.50 94 VAL A C 1
ATOM 739 O O . VAL A 1 94 ? 7.521 -5.586 -15.499 1.00 94.50 94 VAL A O 1
ATOM 742 N N . VAL A 1 95 ? 5.341 -5.020 -15.589 1.00 97.00 95 VAL A N 1
ATOM 743 C CA . VAL A 1 95 ? 5.068 -5.688 -16.872 1.00 97.00 95 VAL A CA 1
ATOM 744 C C . VAL A 1 95 ? 5.880 -5.049 -17.999 1.00 97.00 95 VAL A C 1
ATOM 746 O O . VAL A 1 95 ? 6.574 -5.761 -18.719 1.00 97.00 95 VAL A O 1
ATOM 749 N N . GLU A 1 96 ? 5.896 -3.718 -18.096 1.00 96.62 96 GLU A N 1
ATOM 750 C CA . GLU A 1 96 ? 6.694 -3.005 -19.104 1.00 96.62 96 GLU A CA 1
ATOM 751 C C . GLU A 1 96 ? 8.200 -3.294 -18.976 1.00 96.62 96 GLU A C 1
ATOM 753 O O . GLU A 1 96 ? 8.894 -3.494 -19.979 1.00 96.62 96 GLU A O 1
ATOM 758 N N . GLN A 1 97 ? 8.724 -3.347 -17.745 1.00 96.31 97 GLN A N 1
ATOM 759 C CA . GLN A 1 97 ? 10.127 -3.701 -17.510 1.00 96.31 97 GL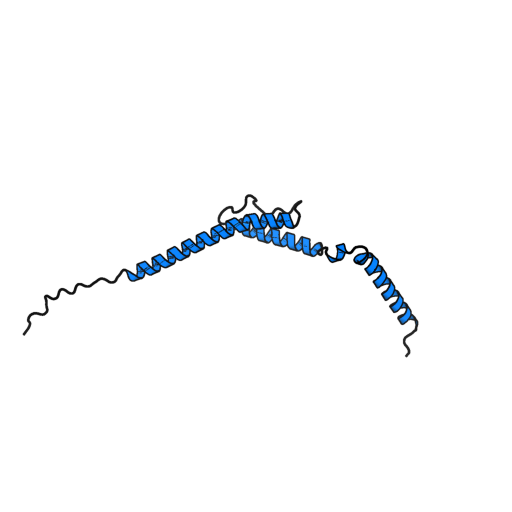N A CA 1
ATOM 760 C C . GLN A 1 97 ? 10.429 -5.145 -17.924 1.00 96.31 97 GLN A C 1
ATOM 762 O O . GLN A 1 97 ? 11.488 -5.407 -18.499 1.00 96.31 97 GLN A O 1
ATOM 767 N N . LEU A 1 98 ? 9.511 -6.078 -17.660 1.00 97.00 98 LEU A N 1
ATOM 768 C CA . LEU A 1 98 ? 9.665 -7.475 -18.055 1.00 97.00 98 LEU A CA 1
ATOM 769 C C . LEU A 1 98 ? 9.663 -7.628 -19.580 1.00 97.00 98 LEU A C 1
ATOM 771 O O . LEU A 1 98 ? 10.543 -8.300 -20.118 1.00 97.00 98 LEU A O 1
ATOM 775 N N . ASP A 1 99 ? 8.741 -6.965 -20.276 1.00 97.12 99 ASP A N 1
ATOM 776 C CA . ASP A 1 99 ? 8.661 -6.995 -21.740 1.00 97.12 99 ASP A CA 1
ATOM 777 C C . ASP A 1 99 ? 9.939 -6.433 -22.382 1.00 97.12 99 ASP A C 1
ATOM 779 O O . ASP A 1 99 ? 10.500 -7.023 -23.311 1.00 97.12 99 ASP A O 1
ATOM 783 N N . SER A 1 100 ? 10.451 -5.324 -21.841 1.00 95.75 100 SER A N 1
ATOM 784 C CA . SER A 1 100 ? 11.728 -4.734 -22.257 1.00 95.75 100 SER A CA 1
ATOM 785 C C . SER A 1 100 ? 12.902 -5.697 -22.049 1.00 95.75 100 SER A C 1
ATOM 787 O O . SER A 1 100 ? 13.729 -5.882 -22.950 1.00 95.75 100 SER A O 1
ATOM 789 N N . PHE A 1 101 ? 12.957 -6.349 -20.885 1.00 96.50 101 PHE A N 1
ATOM 790 C CA . PHE A 1 101 ? 13.996 -7.319 -20.549 1.00 96.50 101 PHE A CA 1
ATOM 791 C C . PHE A 1 101 ? 13.977 -8.534 -21.487 1.00 96.50 101 PHE A C 1
ATOM 793 O O . PHE A 1 101 ? 15.023 -8.922 -22.013 1.00 96.50 101 PHE A O 1
ATOM 800 N N . VAL A 1 102 ? 12.797 -9.099 -21.758 1.00 96.44 102 VAL A N 1
ATOM 801 C CA . VAL A 1 102 ? 12.632 -10.220 -22.698 1.00 96.44 102 VAL A CA 1
ATOM 802 C C . VAL A 1 102 ? 13.075 -9.814 -24.105 1.00 96.44 102 VAL A C 1
ATOM 804 O O . VAL A 1 102 ? 13.864 -10.523 -24.732 1.00 96.44 102 VAL A O 1
ATOM 807 N N . ALA A 1 103 ? 12.653 -8.639 -24.581 1.00 95.00 103 ALA A N 1
ATOM 808 C CA . ALA A 1 103 ? 13.054 -8.134 -25.892 1.00 95.00 103 ALA A CA 1
ATOM 809 C C . ALA A 1 103 ? 14.573 -7.915 -26.007 1.00 95.00 103 ALA A C 1
ATOM 811 O O . ALA A 1 103 ? 15.145 -8.123 -27.079 1.00 95.00 103 ALA A O 1
ATOM 812 N N . ALA A 1 104 ? 15.243 -7.491 -24.931 1.00 93.81 104 ALA A N 1
ATOM 813 C CA . ALA A 1 104 ? 16.700 -7.374 -24.900 1.00 93.81 104 ALA A CA 1
ATOM 814 C C . ALA A 1 104 ? 17.381 -8.751 -24.991 1.00 93.81 104 ALA A C 1
ATOM 816 O O . ALA A 1 104 ? 18.233 -8.950 -25.857 1.00 93.81 104 ALA A O 1
ATOM 817 N N . ALA A 1 105 ? 16.937 -9.723 -24.190 1.00 92.94 105 ALA A N 1
ATOM 818 C CA . ALA A 1 105 ? 17.492 -11.077 -24.185 1.00 92.94 105 ALA A CA 1
ATOM 819 C C . ALA A 1 105 ? 17.372 -11.786 -25.553 1.00 92.94 105 ALA A C 1
ATOM 821 O O . ALA A 1 105 ? 18.282 -12.503 -25.987 1.00 92.94 105 ALA A O 1
ATOM 822 N N . GLU A 1 106 ? 16.270 -11.562 -26.276 1.00 91.88 106 GLU A N 1
ATOM 823 C CA . GLU A 1 106 ? 16.095 -12.094 -27.631 1.00 91.88 106 GLU A CA 1
ATOM 824 C C . GLU A 1 106 ? 17.049 -11.470 -28.658 1.00 91.88 106 GLU A C 1
ATOM 826 O O . GLU A 1 106 ? 17.485 -12.157 -29.589 1.00 91.88 106 GLU A O 1
ATOM 831 N N . ARG A 1 107 ? 17.370 -10.174 -28.529 1.00 87.06 107 ARG A N 1
ATOM 832 C CA . ARG A 1 107 ? 18.318 -9.497 -29.430 1.00 87.06 107 ARG A CA 1
ATOM 833 C C . ARG A 1 107 ? 19.727 -10.044 -29.247 1.00 87.06 107 ARG A C 1
ATOM 835 O O . ARG A 1 107 ? 20.369 -10.373 -30.243 1.00 87.06 107 ARG A O 1
ATOM 842 N N . ASP A 1 108 ? 20.161 -10.220 -28.005 1.00 83.88 108 ASP A N 1
ATOM 843 C CA . ASP A 1 108 ? 21.490 -10.753 -27.685 1.00 83.88 108 ASP A CA 1
ATOM 844 C C . ASP A 1 108 ? 21.667 -12.187 -28.217 1.00 83.88 108 ASP A C 1
ATOM 846 O O . ASP A 1 108 ? 22.703 -12.540 -28.789 1.00 83.88 108 ASP A O 1
ATOM 850 N N . SER A 1 109 ? 20.603 -12.992 -28.145 1.00 79.25 109 SER A N 1
ATOM 851 C CA . SER A 1 109 ? 20.581 -14.349 -28.705 1.00 79.25 109 SER A CA 1
ATOM 852 C C . SER A 1 109 ? 20.702 -14.359 -30.237 1.00 79.25 109 SER A C 1
ATOM 854 O O . SER A 1 109 ? 21.400 -15.199 -30.802 1.00 79.25 109 SER A O 1
ATOM 856 N N . LYS A 1 110 ? 20.057 -13.411 -30.935 1.00 72.62 110 LYS A N 1
ATOM 857 C CA . LYS A 1 110 ? 20.107 -13.307 -32.408 1.00 72.62 110 LYS A CA 1
ATOM 858 C C . LYS A 1 110 ? 21.450 -12.775 -32.911 1.00 72.62 110 LYS A C 1
ATOM 860 O O . LYS A 1 110 ? 21.936 -13.251 -33.934 1.00 72.62 110 LYS A O 1
ATOM 865 N N . ASN A 1 111 ? 22.070 -11.847 -32.184 1.00 60.94 111 ASN A N 1
ATOM 866 C CA . ASN A 1 111 ? 23.374 -11.285 -32.549 1.00 60.94 111 ASN A CA 1
ATOM 867 C C . ASN A 1 111 ? 24.518 -12.312 -32.448 1.00 60.94 111 ASN A C 1
ATOM 869 O O . ASN A 1 111 ? 25.522 -12.182 -33.138 1.00 60.94 111 ASN A O 1
ATOM 873 N N . SER A 1 112 ? 24.340 -13.357 -31.636 1.00 60.91 112 SER A N 1
ATOM 874 C CA . SER A 1 112 ? 25.308 -14.448 -31.455 1.00 60.91 112 SER A CA 1
ATOM 875 C C . SER A 1 112 ? 25.336 -15.450 -32.624 1.00 60.91 112 SER A C 1
ATOM 877 O O . SER A 1 112 ? 26.320 -16.158 -32.797 1.00 60.91 112 SER A O 1
ATOM 879 N N . ASN A 1 113 ? 24.277 -15.503 -33.444 1.00 56.91 113 ASN A N 1
ATOM 880 C CA . ASN A 1 113 ? 24.138 -16.438 -34.573 1.00 56.91 113 ASN A CA 1
ATOM 881 C C . ASN A 1 113 ? 24.461 -15.809 -35.947 1.00 56.91 113 ASN A C 1
ATOM 883 O O . ASN A 1 113 ? 24.306 -16.471 -36.973 1.00 56.91 113 ASN A O 1
ATOM 887 N N . GLY A 1 114 ? 24.858 -14.532 -35.986 1.00 53.22 114 GLY A N 1
ATOM 888 C CA . GLY A 1 114 ? 25.090 -13.776 -37.224 1.00 53.22 114 GLY A CA 1
ATOM 889 C C . GLY A 1 114 ? 26.484 -13.914 -37.846 1.00 53.22 114 GLY A C 1
ATOM 890 O O . GLY A 1 114 ? 26.672 -13.447 -38.964 1.00 53.22 114 GLY A O 1
ATOM 891 N N . ASP A 1 115 ? 27.441 -14.557 -37.169 1.00 51.03 115 ASP A N 1
ATOM 892 C CA . ASP A 1 115 ? 28.827 -14.712 -37.638 1.00 51.03 115 ASP A CA 1
ATOM 893 C C . ASP A 1 115 ? 29.087 -16.130 -38.175 1.00 51.03 115 ASP A C 1
ATOM 895 O O . ASP A 1 115 ? 29.945 -16.869 -37.704 1.00 51.03 115 ASP A O 1
ATOM 899 N N . MET A 1 116 ? 28.291 -16.552 -39.158 1.00 53.97 116 MET A N 1
ATOM 900 C CA . MET A 1 116 ? 28.736 -17.582 -40.096 1.00 53.97 116 MET A CA 1
ATOM 901 C C . MET A 1 116 ? 29.214 -16.869 -41.353 1.00 53.97 116 MET A C 1
ATOM 903 O O . MET A 1 116 ? 28.456 -16.684 -42.309 1.00 53.97 116 MET A O 1
ATOM 907 N N . VAL A 1 117 ? 30.479 -16.448 -41.324 1.00 55.22 117 VAL A N 1
ATOM 908 C CA . VAL A 1 117 ? 31.240 -16.119 -42.527 1.00 55.22 117 VAL A CA 1
ATOM 909 C C . VAL A 1 117 ? 31.100 -17.314 -43.469 1.00 55.22 117 VAL A C 1
ATOM 911 O O . VAL A 1 117 ? 31.561 -18.414 -43.170 1.00 55.22 117 VAL A O 1
ATOM 914 N N . LYS A 1 118 ? 30.399 -17.125 -44.589 1.00 57.00 118 LYS A N 1
ATOM 915 C CA . LYS A 1 118 ? 30.563 -18.011 -45.735 1.00 57.00 118 LYS A CA 1
ATOM 916 C C . LYS A 1 118 ? 31.980 -17.751 -46.229 1.00 57.00 118 LYS A C 1
ATOM 918 O O . LYS A 1 118 ? 32.226 -16.733 -46.864 1.00 57.00 118 LYS A O 1
ATOM 923 N N . GLU A 1 119 ? 32.917 -18.605 -45.835 1.00 52.66 119 GLU A N 1
ATOM 924 C CA . GLU A 1 119 ? 34.168 -18.742 -46.568 1.00 52.66 119 GLU A CA 1
ATOM 925 C C . GLU A 1 119 ? 33.777 -19.286 -47.942 1.00 52.66 119 GLU A C 1
ATOM 927 O O . GLU A 1 119 ? 33.516 -20.478 -48.112 1.00 52.66 119 GLU A O 1
ATOM 932 N N . ASP A 1 120 ? 33.627 -18.372 -48.898 1.00 59.59 120 ASP A N 1
ATOM 933 C CA . ASP A 1 120 ? 33.673 -18.708 -50.310 1.00 59.59 120 ASP A CA 1
ATOM 934 C C . ASP A 1 120 ? 35.085 -19.261 -50.549 1.00 59.59 120 ASP A C 1
ATOM 936 O O . ASP A 1 120 ? 36.065 -18.522 -50.630 1.00 59.59 120 ASP A O 1
ATOM 940 N N . VAL A 1 121 ? 35.207 -20.588 -50.524 1.00 58.44 121 VAL A N 1
ATOM 941 C CA . VAL A 1 121 ? 36.425 -21.278 -50.939 1.00 58.44 121 VAL A CA 1
ATOM 942 C C . VAL A 1 121 ? 36.514 -21.085 -52.447 1.00 58.44 121 VAL A C 1
ATOM 944 O O . VAL A 1 121 ? 35.748 -21.689 -53.196 1.00 58.44 121 VAL A O 1
ATOM 947 N N . ASP A 1 122 ? 37.409 -20.200 -52.881 1.00 57.41 122 ASP A N 1
ATOM 948 C CA . ASP A 1 122 ? 37.778 -20.060 -54.285 1.00 57.41 122 ASP A CA 1
ATOM 949 C C . ASP A 1 122 ? 38.348 -21.405 -54.778 1.00 57.41 122 ASP A C 1
ATOM 951 O O . ASP A 1 122 ? 39.467 -21.801 -54.444 1.00 57.41 122 ASP A O 1
ATOM 955 N N . ASP A 1 123 ? 37.549 -22.117 -55.573 1.00 59.06 123 ASP A N 1
ATOM 956 C CA . ASP A 1 123 ? 37.810 -23.438 -56.167 1.00 59.06 123 ASP A CA 1
ATOM 957 C C . ASP A 1 123 ? 38.897 -23.423 -57.277 1.00 59.06 123 ASP A C 1
ATOM 959 O O . ASP A 1 123 ? 38.876 -24.259 -58.180 1.00 59.06 123 ASP A O 1
ATOM 963 N N . ASP A 1 124 ? 39.877 -22.512 -57.232 1.00 59.53 124 ASP A N 1
ATOM 964 C CA . ASP A 1 124 ? 40.817 -22.283 -58.347 1.00 59.53 124 ASP A CA 1
ATOM 965 C C . ASP A 1 124 ? 42.305 -22.576 -58.053 1.00 59.53 124 ASP A C 1
ATOM 967 O O . ASP A 1 124 ? 43.153 -22.341 -58.916 1.00 59.53 124 ASP A O 1
ATOM 971 N N . GLU A 1 125 ? 42.672 -23.176 -56.910 1.00 55.94 125 GLU A N 1
ATOM 972 C CA . GLU A 1 125 ? 44.079 -23.560 -56.649 1.00 55.94 125 GLU A CA 1
ATOM 973 C C . GLU A 1 125 ? 44.302 -25.032 -56.247 1.00 55.94 125 GLU A C 1
ATOM 975 O O . GLU A 1 125 ? 45.225 -25.371 -55.509 1.00 55.94 125 GLU A O 1
ATOM 980 N N . ILE A 1 126 ? 43.514 -25.957 -56.809 1.00 54.34 126 ILE A N 1
ATOM 981 C CA . ILE A 1 126 ? 43.928 -27.369 -56.940 1.00 54.34 126 ILE A CA 1
ATOM 982 C C . ILE A 1 126 ? 44.207 -27.662 -58.417 1.00 54.34 126 ILE A C 1
ATOM 984 O O . ILE A 1 126 ? 43.581 -28.512 -59.048 1.00 54.34 126 ILE A O 1
ATOM 98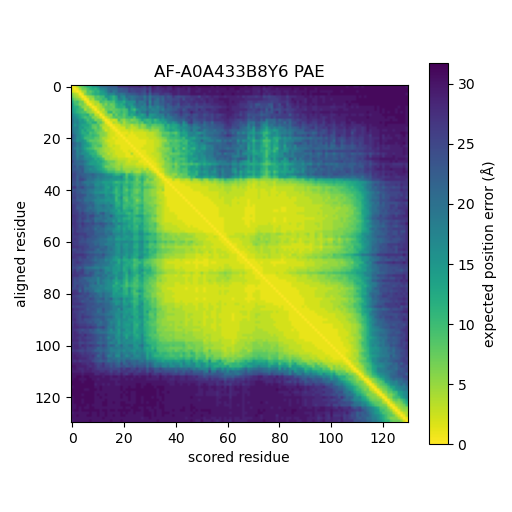8 N N . LEU A 1 127 ? 45.181 -26.959 -58.999 1.00 51.09 127 LEU A N 1
ATOM 989 C CA . LEU A 1 127 ? 45.792 -27.409 -60.244 1.00 51.09 127 LEU A CA 1
ATOM 990 C C . LEU A 1 127 ? 47.319 -27.296 -60.194 1.00 51.09 127 LEU A C 1
ATOM 992 O O . LEU A 1 127 ? 47.905 -26.223 -60.234 1.00 51.09 127 LEU A O 1
ATOM 996 N N . MET A 1 128 ? 47.926 -28.481 -60.219 1.00 50.75 128 MET A N 1
ATOM 997 C CA . MET A 1 128 ? 49.312 -28.782 -60.577 1.00 50.75 128 MET A CA 1
ATOM 998 C C . MET A 1 128 ? 50.408 -28.463 -59.557 1.00 50.75 128 MET A C 1
ATOM 1000 O O . MET A 1 128 ? 51.076 -27.436 -59.620 1.00 50.75 128 MET A O 1
ATOM 1004 N N . ARG A 1 129 ? 50.771 -29.496 -58.794 1.00 46.59 129 ARG A N 1
ATOM 1005 C CA . ARG A 1 129 ? 52.174 -29.926 -58.702 1.00 46.59 129 ARG A CA 1
ATOM 1006 C C . ARG A 1 129 ? 52.238 -31.452 -58.789 1.00 46.59 129 ARG A C 1
ATOM 1008 O O . ARG A 1 129 ? 52.069 -32.142 -57.789 1.00 46.59 129 ARG A O 1
ATOM 1015 N N . PHE A 1 130 ? 52.411 -31.941 -60.017 1.00 49.53 130 PHE A N 1
ATOM 1016 C CA . PHE A 1 130 ? 53.151 -33.179 -60.262 1.00 49.53 130 PHE A CA 1
ATOM 1017 C C . PHE A 1 130 ? 54.646 -32.868 -60.179 1.00 49.53 130 PHE A C 1
ATOM 1019 O O . PHE A 1 130 ? 55.026 -31.763 -60.635 1.00 49.53 130 PHE A O 1
#

Organism: NCBI:txid994334

Foldseek 3Di:
DDPDPVVVVVVVVVVVVVVVVCCVPPVVCVVVVVDDDPVVVVVVVVVVQVVQLVVLVVDPDDQAPDNTQDDPPDDPVRSVVRVVSSVVVVVVVVVVVVVVVVVVVVVVVVVVPPPPPPPPPPPPPPDDDD

pLDDT: mean 81.04, std 16.77, range [40.81, 97.44]

Mean predicted aligned error: 15.06 Å

Radius of gyration: 36.61 Å; Cα contacts (8 Å, |Δi|>4): 35; chains: 1; bounding box: 80×49×113 Å

Secondary structure (DSSP, 8-state):
-PPPTHHHHHHHHHHHHHHHHHIIIIIS-GGGGTSPPHHHHHHHHHHHHHHHHHHHHT-SS--SS-SS---TT--HHHHHHHHHHHHHHHHHHHHHHHHHHHHHHHHHHHHTT---------TT------

Solvent-accessible surface area (backbone atoms only — not comparable to full-atom values): 7975 Å² total; per-residue (Å²): 137,78,85,61,75,68,57,61,57,49,51,55,52,49,55,53,50,53,50,53,52,45,40,65,62,36,67,76,34,59,64,61,77,73,55,70,58,66,67,59,51,53,50,49,52,53,51,50,36,52,54,47,38,52,51,55,74,68,50,94,59,88,45,50,96,60,90,53,67,71,62,84,95,49,54,76,65,57,41,48,51,54,54,50,54,30,46,56,49,46,51,52,52,53,50,56,52,48,54,52,50,53,57,50,57,54,48,58,58,53,66,70,70,69,80,71,78,78,78,78,73,77,90,79,79,89,75,86,87,129

Sequence (130 aa):
MAPSRTTAAKLHNTSLLQLGEFVQKVIERPHVFFVADATVSAQSLSATKKLYDIAKKSEPAPFSPFPELLIEGFDHEQVWEEIAMQNQPLLGYVVEQLDSFVAAAERDSKNSNGDMVKEDVDDDEILMRF

InterPro domains:
  IPR012173 U3 small nucleolar ribonucleoprotein complex, subunit Mpp10 [PF04006] (30-120)
  IPR012173 U3 small nucleolar ribonucleoprotein complex, subunit Mpp10 [PTHR17039] (21-115)

=== Feature glossary ===
The record interleaves many kinds of information about one protein. Here is each kind framed as the question it answers.

Q: What does the local fold look like, residue by residue?
A: The Foldseek 3Di string encodes local tertiary geometry as a 20-letter alphabet — one character per residue — derived from the relative positions of nearby Cα atoms. Unlike the amino-acid sequence, 3Di is a direct function of the 3D structure, so two proteins with the same fold have similar 3Di strings even at low sequence identity.

Q: Which residues are in helices, strands, or loops?
A: The SS8 string is DSSP's per-residue secondary-structure call. α-helix (H) means an i→i+4 H-bond ladder; β-strand (E) means the residue participates in a β-sheet; 3₁₀ (G) and π (I) are tighter and wider helices; T/S are turns/bends; '-' is loop.

Q: How big and how compact is the whole molecule?
A: Radius of gyration (Rg) is the root-mean-square distance of Cα atoms from their centroid — a single number for overall size and compactness. A globular domain of N residues has Rg ≈ 2.2·N^0.38 Å; an extended or disordered chain has a much larger Rg. The Cα contact count is the number of residue pairs whose Cα atoms are within 8 Å and are more than four positions apart in sequence — a standard proxy for tertiary packing density. The bounding box is the smallest axis-aligned box enclosing all Cα atoms.

Q: Where is each backbone atom in 3D?
A: Structure coordinates are given as an mmCIF _atom_site loop: one row per atom with element, residue name, chain id, sequence number, and x/y/z position in Å. Only the four main-chain atoms per residue are included here; side chains are omitted to keep the record compact.

Q: What is the amino-acid chain?
A: Primary structure: the covalent order of the twenty standard amino acids along the backbone. Two proteins with the same sequence will (almost always) fold to the same structure; two with 30% identity often share a fold but not the details.

Q: What if only a Cα trace is available?
A: Three-state secondary structure (P-SEA) collapses the eight DSSP classes into helix (a), strand (b), and coil (c). P-SEA assigns these from Cα geometry alone — distances and angles — without requiring backbone oxygens, so it works on any Cα trace.

Q: What family and function is it annotated with?
A: Database cross-references. InterPro integrates a dozen domain/family signature databases into unified entries with residue-range hits. GO terms attach function/process/location labels with evidence codes. CATH codes position the fold in a four-level structural taxonomy. Organism is the NCBI-taxonomy species name.

Q: How confident is the AlphaFold model at each residue?
A: pLDDT is the predicted lDDT-Cα score: AlphaFold's confidence that the local environment of each residue (all inter-atomic distances within 15 Å) is correctly placed. It is a per-residue number between 0 and 100, with higher meaning more reliable.

Q: How mobile is each atom in the crystal?
A: B-factor (Debye–Waller factor) reflects atomic displacement in the crystal lattice. It is an experimental observable (units Å²), not a prediction; low values mean the atom is pinned down, high 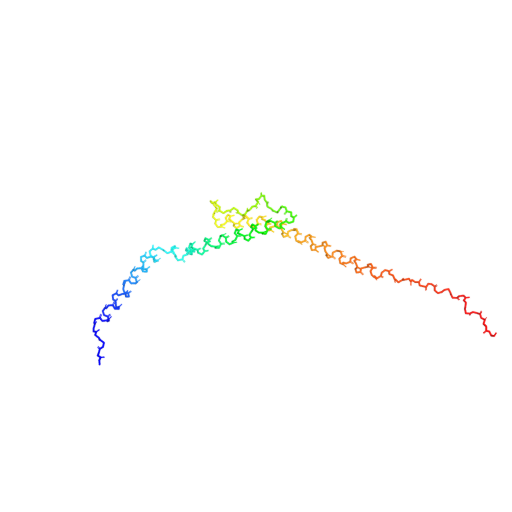values mean it moves or is heterogeneous across the crystal.

Q: Which residues are buried vs exposed?
A: SASA measures how much of the protein is reachable by solvent. It is computed by rolling a water-sized probe over the atomic surface and summing the exposed area (Å²). Per-residue SASA distinguishes core (buried, low SASA) from surface (exposed, high SASA) residues; total SASA is a whole-molecule size measure.

Q: What do the diagnostic plots show?
A: Plot images: a contact map (which residues are close in 3D, as an N×N binary image), a Ramachandran scatter (backbone torsion angles, revealing secondary-structure composition at a glance), and — for AlphaFold structures — a PAE heatmap (pairwise prediction confidence).

Q: What known structures does this most resemble?
A: The Foldseek neighbor list gives the closest experimentally determined structures in the PDB, ranked by structural alignment. TM-score near 1 means near-identical fold; near 0.3 means only rough topology match. This is how one finds what a novel AlphaFold prediction most resembles in the solved-structure universe.

Q: Are the domains correctly placed relative to each other?
A: Predicted aligned error is AlphaFold's pairwise confidence. Unlike pLDDT (per-residue), PAE is per-residue-pair and captures whether two parts of the structure are correctly placed relative to each other. Units are ångströms of expected positional error.

Q: What do the rendered images show?
A: Structure images are PyMOL renders from six orthogonal camera directions. Cartoon representation draws helices as coils and strands as arrows; sticks shows the backbone as bonds; surface shows the solvent-excluded envelope. Rainbow coloring maps sequence position to hue (blue→red, N→C); chain coloring assigns a distinct color per polypeptide.

Q: What are the backbone torsion angles?
A: φ (phi) and ψ (psi) are the two rotatable backbone dihedrals per residue: φ is the C(i-1)–N–Cα–C torsion, ψ is the N–Cα–C–N(i+1) torsion, both in degrees on (−180°, 180°]. α-helical residues cluster near (−60°, −45°); β-strand residues near (−120°, +130°). A Ramachandran plot is simply a scatter of (φ, ψ) for every residue.